Protein AF-A0A966C870-F1 (afdb_monomer)

Radius of gyration: 13.18 Å; Cα contacts (8 Å, |Δi|>4): 41; chains: 1; bounding box: 41×25×34 Å

pLDDT: mean 87.94, std 12.44, range [44.47, 96.5]

Mean predicted aligned error: 5.4 Å

Solvent-accessible surface area (backbone atoms only — not comparable to full-atom values): 4030 Å² total; per-residue (Å²): 141,87,72,98,62,78,57,68,70,57,53,56,50,46,52,53,50,38,51,49,37,36,75,72,47,46,87,49,26,51,57,55,29,47,49,54,30,64,40,79,88,49,53,75,67,54,18,52,49,28,45,48,41,30,58,49,36,65,66,42,46,62,61,51,56,52,52,61,77,75,106

Structure (mmCIF, N/CA/C/O backbone):
data_AF-A0A966C870-F1
#
_entry.id   AF-A0A966C870-F1
#
loop_
_atom_site.group_PDB
_atom_site.id
_atom_site.type_symbol
_atom_site.label_atom_id
_atom_site.label_alt_id
_atom_site.label_comp_id
_atom_site.label_asym_id
_atom_site.label_entity_id
_atom_site.label_seq_id
_atom_site.pdbx_PDB_ins_code
_atom_site.Cartn_x
_atom_site.Cartn_y
_atom_site.Cartn_z
_atom_site.occupancy
_atom_site.B_iso_or_equiv
_atom_site.auth_seq_id
_atom_site.auth_comp_id
_atom_site.auth_asym_id
_atom_site.auth_atom_id
_atom_site.pdbx_PDB_model_num
ATOM 1 N N . MET A 1 1 ? 26.962 3.829 -2.805 1.00 44.47 1 MET A N 1
ATOM 2 C CA . MET A 1 1 ? 26.017 3.581 -1.694 1.00 44.47 1 MET A CA 1
ATOM 3 C C . MET A 1 1 ? 25.264 4.873 -1.427 1.00 44.47 1 MET A C 1
ATOM 5 O O . MET A 1 1 ? 25.882 5.801 -0.935 1.00 44.47 1 MET A O 1
ATOM 9 N N . PHE A 1 2 ? 23.990 4.988 -1.804 1.00 45.81 2 PHE A N 1
ATOM 10 C CA . PHE A 1 2 ? 23.218 6.217 -1.582 1.00 45.81 2 PHE A CA 1
ATOM 11 C C . PHE A 1 2 ? 21.779 5.888 -1.184 1.00 45.81 2 PHE A C 1
ATOM 13 O O . PHE A 1 2 ? 21.101 5.144 -1.890 1.00 45.81 2 PHE A O 1
ATOM 20 N N . GLY A 1 3 ? 2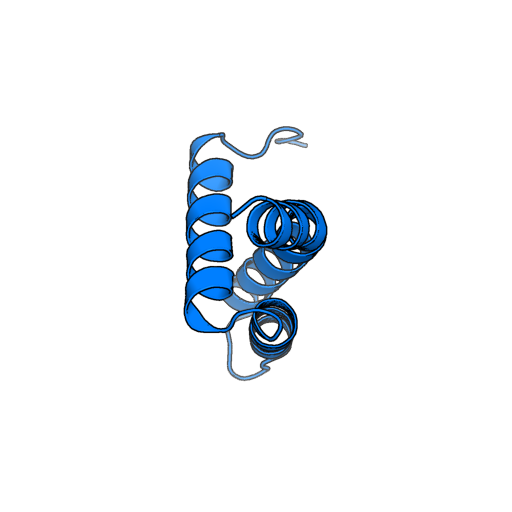1.330 6.481 -0.073 1.00 49.72 3 GLY A N 1
ATOM 21 C CA . GLY A 1 3 ? 19.913 6.631 0.258 1.00 49.72 3 GLY A CA 1
ATOM 22 C C . GLY A 1 3 ? 19.417 5.838 1.467 1.00 49.72 3 GLY A C 1
ATOM 23 O O . GLY A 1 3 ? 18.471 5.071 1.332 1.00 49.72 3 GLY A O 1
ATOM 24 N N . LEU A 1 4 ? 19.996 6.054 2.656 1.00 58.56 4 LEU A N 1
ATOM 25 C CA . LEU A 1 4 ? 19.393 5.614 3.931 1.00 58.56 4 LEU A CA 1
ATOM 26 C C . LEU A 1 4 ? 18.066 6.340 4.251 1.00 58.56 4 LEU A C 1
ATOM 28 O O . LEU A 1 4 ? 17.344 5.927 5.152 1.00 58.56 4 LEU A O 1
ATOM 32 N N . PHE A 1 5 ? 17.711 7.377 3.484 1.00 63.03 5 PHE A N 1
ATOM 33 C CA . PHE A 1 5 ? 16.480 8.143 3.643 1.00 63.03 5 PHE A CA 1
ATOM 34 C C . PHE A 1 5 ? 15.628 8.055 2.373 1.00 63.03 5 PHE A C 1
ATOM 36 O O . PHE A 1 5 ? 16.028 8.508 1.299 1.00 63.03 5 PHE A O 1
ATOM 43 N N . GLU A 1 6 ? 14.442 7.448 2.489 1.00 66.44 6 GLU A N 1
ATOM 44 C CA . GLU A 1 6 ? 13.406 7.566 1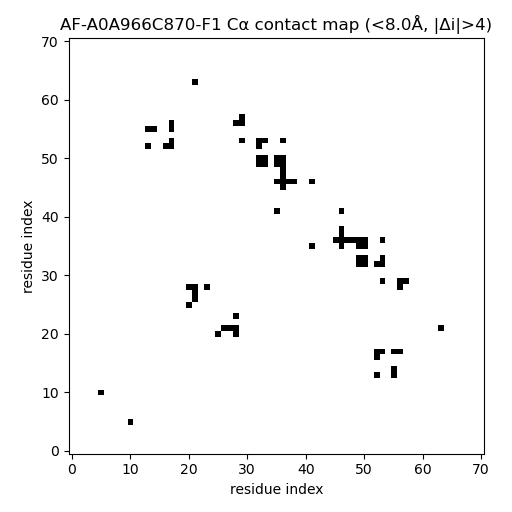.462 1.00 66.44 6 GLU A CA 1
ATOM 45 C C . GLU A 1 6 ? 12.981 9.042 1.382 1.00 66.44 6 GLU A C 1
ATOM 47 O O . GLU A 1 6 ? 12.737 9.650 2.428 1.00 66.44 6 GLU A O 1
ATOM 52 N N . PRO A 1 7 ? 12.890 9.645 0.183 1.00 78.81 7 PRO A N 1
ATOM 53 C CA . PRO A 1 7 ? 12.478 11.036 0.069 1.00 78.81 7 PRO A CA 1
ATOM 54 C C . PRO A 1 7 ? 11.120 11.266 0.739 1.00 78.81 7 PRO A C 1
ATOM 56 O O . PRO A 1 7 ? 10.181 10.498 0.511 1.00 78.81 7 PRO A O 1
ATOM 59 N N . ALA A 1 8 ? 10.994 12.339 1.525 1.00 74.38 8 ALA A N 1
ATOM 60 C CA . ALA A 1 8 ? 9.789 12.612 2.315 1.00 74.38 8 ALA A CA 1
ATOM 61 C C . ALA A 1 8 ? 8.507 12.625 1.459 1.00 74.38 8 ALA A C 1
ATOM 63 O O . ALA A 1 8 ? 7.476 12.093 1.865 1.00 74.38 8 ALA A O 1
ATOM 64 N N . HIS A 1 9 ? 8.593 13.126 0.221 1.00 78.56 9 HIS A N 1
ATOM 65 C CA . HIS A 1 9 ? 7.478 13.131 -0.731 1.00 78.56 9 HIS A CA 1
ATOM 66 C C . HIS A 1 9 ? 6.968 11.722 -1.072 1.00 78.56 9 HIS A C 1
ATOM 68 O O . HIS A 1 9 ? 5.769 11.516 -1.246 1.00 78.56 9 HIS A O 1
ATOM 74 N N . ARG A 1 10 ? 7.868 10.735 -1.158 1.00 83.31 10 ARG A N 1
ATOM 75 C CA . ARG A 1 10 ? 7.514 9.350 -1.473 1.00 83.31 10 ARG A CA 1
ATOM 76 C C . ARG A 1 10 ? 6.844 8.684 -0.283 1.00 83.31 10 ARG A C 1
ATOM 78 O O . ARG A 1 10 ? 5.885 7.945 -0.467 1.00 83.31 10 ARG A O 1
ATOM 85 N N . ARG A 1 11 ? 7.309 8.998 0.929 1.00 85.19 11 ARG A N 1
ATOM 86 C CA . ARG A 1 11 ? 6.674 8.540 2.163 1.00 85.19 11 ARG A CA 1
ATOM 87 C C . ARG A 1 11 ? 5.229 9.027 2.253 1.00 85.19 11 ARG A C 1
ATOM 89 O O . ARG A 1 11 ? 4.346 8.184 2.322 1.00 85.19 11 ARG A O 1
ATOM 96 N N . VAL A 1 12 ? 4.997 10.336 2.142 1.00 88.12 12 VAL A N 1
ATOM 97 C CA . VAL A 1 12 ? 3.645 10.922 2.210 1.00 88.12 12 VAL A CA 1
ATOM 98 C C . VAL A 1 12 ? 2.733 10.364 1.115 1.00 88.12 12 VAL A C 1
ATOM 100 O O . VAL A 1 12 ? 1.566 10.075 1.367 1.00 88.12 12 VAL A O 1
ATOM 103 N N . LYS A 1 13 ? 3.252 10.181 -0.107 1.00 91.06 13 LYS A N 1
ATOM 104 C CA . LYS A 1 13 ? 2.476 9.587 -1.202 1.00 91.06 13 LYS A CA 1
ATOM 105 C C . LYS A 1 13 ? 2.057 8.149 -0.890 1.00 91.06 13 LYS A C 1
ATOM 107 O O . LYS A 1 13 ? 0.886 7.824 -1.050 1.00 91.06 13 LYS A O 1
ATOM 112 N N . ASP A 1 14 ? 2.992 7.322 -0.432 1.00 92.38 14 ASP A N 1
ATOM 113 C CA . ASP A 1 14 ? 2.702 5.931 -0.087 1.00 92.38 14 ASP A CA 1
ATOM 114 C C . ASP A 1 14 ? 1.709 5.838 1.085 1.00 92.38 14 ASP A C 1
ATOM 116 O O . ASP A 1 14 ? 0.832 4.985 1.060 1.00 92.38 14 ASP A O 1
ATOM 120 N N . GLU A 1 15 ? 1.820 6.709 2.095 1.00 91.56 15 GLU A N 1
ATOM 121 C CA . GLU A 1 15 ? 0.886 6.756 3.232 1.00 91.56 15 GLU A CA 1
ATOM 122 C C . GLU A 1 15 ? -0.534 7.120 2.772 1.00 91.56 15 GLU A C 1
ATOM 124 O O . GLU A 1 15 ? -1.495 6.453 3.149 1.00 91.56 15 GLU A O 1
ATOM 129 N N . ARG A 1 16 ? -0.673 8.117 1.885 1.00 93.31 16 ARG A N 1
ATOM 130 C CA . ARG A 1 16 ? -1.968 8.460 1.271 1.00 93.31 16 ARG A CA 1
ATOM 131 C C . ARG A 1 16 ? -2.547 7.302 0.467 1.00 93.31 16 ARG A C 1
ATOM 133 O O . ARG A 1 16 ? -3.749 7.063 0.518 1.00 93.31 16 ARG A O 1
ATOM 140 N N . GLU A 1 17 ? -1.706 6.606 -0.290 1.00 95.50 17 GLU A N 1
ATOM 141 C CA . GLU A 1 17 ? -2.144 5.475 -1.099 1.00 95.50 17 GLU A CA 1
ATOM 142 C C . GLU A 1 17 ? -2.597 4.312 -0.215 1.00 95.50 17 GLU A C 1
ATOM 144 O O . GLU A 1 17 ? -3.693 3.801 -0.408 1.00 95.50 17 GLU A O 1
ATOM 149 N N . VAL A 1 18 ? -1.831 3.952 0.815 1.00 94.94 18 VAL A N 1
ATOM 150 C CA . VAL A 1 18 ? -2.231 2.931 1.796 1.00 94.94 18 VAL A CA 1
ATOM 151 C C . VAL A 1 18 ? -3.553 3.298 2.477 1.00 94.94 18 VAL A C 1
ATOM 153 O O . VAL A 1 18 ? -4.459 2.466 2.510 1.00 94.94 18 VAL A O 1
ATOM 156 N N . GLY A 1 19 ? -3.707 4.545 2.933 1.00 93.88 19 GLY A N 1
ATOM 157 C CA . GLY A 1 19 ? -4.963 5.028 3.512 1.00 93.88 19 GLY A CA 1
ATOM 158 C C . GLY A 1 19 ? -6.146 4.917 2.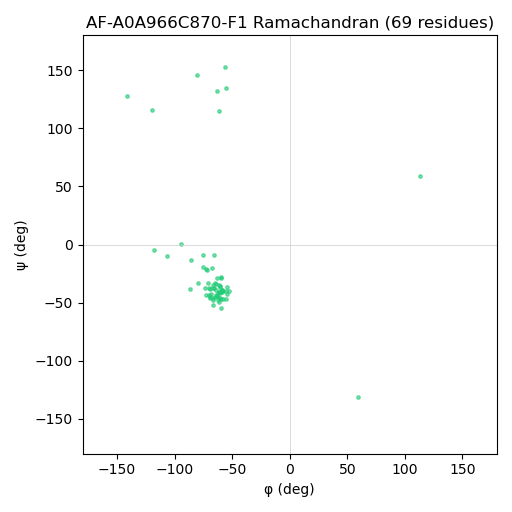546 1.00 93.88 19 GLY A C 1
ATOM 159 O O . GLY A 1 19 ? -7.231 4.503 2.942 1.00 93.88 19 GLY A O 1
ATOM 160 N N . HIS A 1 20 ? -5.941 5.192 1.252 1.00 95.31 20 HIS A N 1
ATOM 161 C CA . HIS A 1 20 ? -6.971 4.971 0.234 1.00 95.31 20 HIS A CA 1
ATOM 162 C C . HIS A 1 20 ? -7.401 3.497 0.144 1.00 95.31 20 HIS A C 1
ATOM 164 O O . HIS A 1 20 ? -8.595 3.227 0.021 1.00 95.31 20 HIS A O 1
ATOM 170 N N . TYR A 1 21 ? -6.466 2.542 0.227 1.00 95.56 21 TYR A N 1
ATOM 171 C CA . TYR A 1 21 ? -6.813 1.116 0.210 1.00 95.56 21 TYR A CA 1
ATOM 172 C C . TYR A 1 21 ? -7.562 0.687 1.469 1.00 95.56 21 TYR A C 1
ATOM 174 O O . TYR A 1 21 ? -8.558 -0.015 1.332 1.00 95.56 21 TYR A O 1
ATOM 182 N N . PHE A 1 22 ? -7.151 1.133 2.658 1.00 94.44 22 PHE A N 1
ATOM 183 C CA . PHE A 1 22 ? -7.904 0.865 3.888 1.00 94.44 22 PHE A CA 1
ATOM 184 C C . PHE A 1 22 ? -9.311 1.468 3.842 1.00 94.44 22 PHE A C 1
ATOM 186 O O . PHE A 1 22 ? -10.275 0.792 4.177 1.00 94.44 22 PHE A O 1
ATOM 193 N N . ASN A 1 23 ? -9.472 2.684 3.317 1.00 92.69 23 ASN A N 1
ATOM 194 C CA . ASN A 1 23 ? -10.800 3.284 3.150 1.00 92.69 23 ASN A CA 1
ATOM 195 C C . ASN A 1 23 ? -11.676 2.528 2.141 1.00 92.69 23 ASN A C 1
ATOM 197 O O . ASN A 1 23 ? -12.894 2.501 2.281 1.00 92.69 23 ASN A O 1
ATOM 201 N N . LYS A 1 24 ? -11.073 1.948 1.096 1.00 95.69 24 LYS A N 1
ATOM 202 C CA . LYS A 1 24 ? -11.808 1.277 0.017 1.00 95.69 24 LYS A CA 1
ATOM 203 C C . LYS A 1 24 ? -12.127 -0.190 0.313 1.00 95.69 24 LYS A C 1
ATOM 205 O O . LYS A 1 24 ? -13.182 -0.662 -0.094 1.00 95.69 24 LYS A O 1
ATOM 210 N N . TYR A 1 25 ? -11.200 -0.907 0.939 1.00 94.38 25 TYR A N 1
ATOM 211 C CA . TYR A 1 25 ? -11.268 -2.359 1.134 1.00 94.38 25 TYR A CA 1
ATOM 212 C C . TYR A 1 25 ? -11.306 -2.766 2.614 1.00 94.38 25 TYR A C 1
ATOM 214 O O . 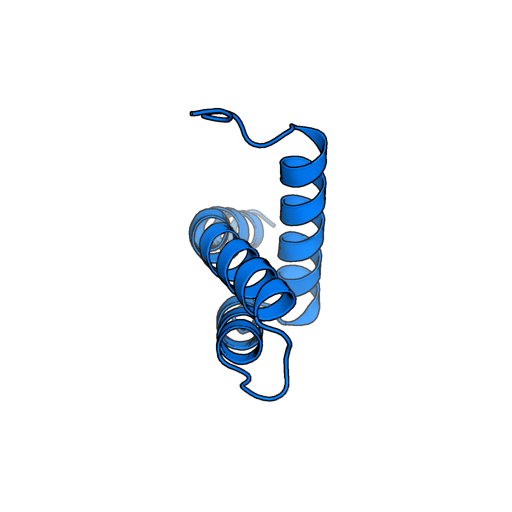TYR A 1 25 ? -11.445 -3.947 2.902 1.00 94.38 25 TYR A O 1
ATOM 222 N N . GLY A 1 26 ? -11.180 -1.825 3.554 1.00 92.31 26 GLY A N 1
ATOM 223 C CA . GLY A 1 26 ? -11.184 -2.122 4.985 1.00 92.31 26 GLY A CA 1
ATOM 224 C C . GLY A 1 26 ? -10.062 -3.083 5.375 1.00 92.31 26 GLY A C 1
ATOM 225 O O . GLY A 1 26 ? -8.910 -2.910 4.970 1.00 92.31 26 GLY A O 1
ATOM 226 N N . GLU A 1 27 ? -10.424 -4.123 6.122 1.00 91.19 27 GLU A N 1
ATOM 227 C CA . GLU A 1 27 ? -9.517 -5.179 6.588 1.00 91.19 27 GLU A CA 1
ATOM 228 C C . GLU A 1 27 ? -8.837 -5.932 5.425 1.00 91.19 27 GLU A C 1
ATOM 230 O O . GLU A 1 27 ? -7.678 -6.340 5.531 1.00 91.19 27 GLU A O 1
ATOM 235 N N . ASP A 1 28 ? -9.489 -6.018 4.258 1.00 93.56 28 ASP A N 1
ATOM 236 C CA . ASP A 1 28 ? -8.947 -6.709 3.081 1.00 93.56 28 ASP A CA 1
ATOM 237 C C . ASP A 1 28 ? -7.847 -5.918 2.357 1.00 93.56 28 ASP A C 1
ATOM 239 O O . ASP A 1 28 ? -7.170 -6.448 1.466 1.00 93.56 28 ASP A O 1
ATOM 243 N N . ALA A 1 29 ? -7.618 -4.652 2.720 1.00 94.31 29 ALA A N 1
ATOM 244 C CA . ALA A 1 29 ? -6.636 -3.787 2.066 1.00 94.31 29 ALA A CA 1
ATOM 245 C C . ALA A 1 29 ? -5.244 -4.432 1.984 1.00 94.31 29 ALA A C 1
ATOM 247 O O . ALA A 1 29 ? -4.567 -4.358 0.952 1.00 94.31 29 ALA A O 1
ATOM 248 N N . LEU A 1 30 ? -4.827 -5.116 3.050 1.00 94.56 30 LEU A N 1
ATOM 249 C CA . LEU A 1 30 ? -3.554 -5.828 3.100 1.00 94.56 30 LEU A CA 1
ATOM 250 C C . LEU A 1 30 ? -3.492 -6.994 2.115 1.00 94.56 30 LEU A C 1
ATOM 252 O O . LEU A 1 30 ? -2.491 -7.133 1.405 1.00 94.56 30 LEU A O 1
ATOM 256 N N . ALA A 1 31 ? -4.547 -7.805 2.049 1.00 95.19 31 ALA A N 1
ATOM 257 C CA . ALA A 1 31 ? -4.631 -8.929 1.126 1.00 95.19 31 ALA A CA 1
ATOM 258 C C . ALA A 1 31 ? -4.580 -8.442 -0.330 1.00 95.19 31 ALA A C 1
ATOM 260 O O . ALA A 1 31 ? -3.783 -8.948 -1.125 1.00 95.19 31 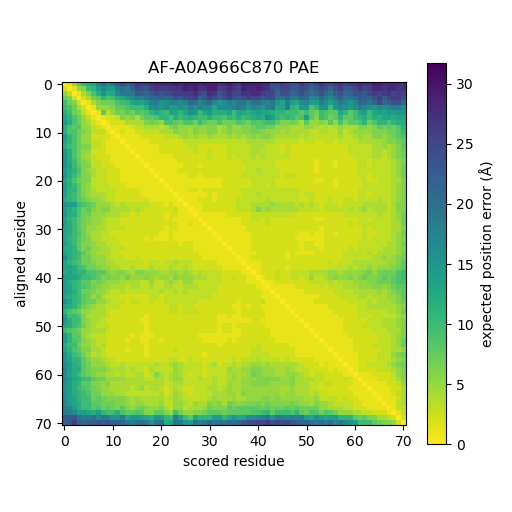ALA A O 1
ATOM 261 N N . VAL A 1 32 ? -5.328 -7.383 -0.657 1.00 96.12 32 VAL A N 1
ATOM 262 C CA . VAL A 1 32 ? -5.341 -6.765 -1.994 1.00 96.12 32 VAL A CA 1
ATOM 263 C C . VAL A 1 32 ? -3.951 -6.259 -2.393 1.00 96.12 32 VAL A C 1
ATOM 265 O O . VAL A 1 32 ? -3.475 -6.527 -3.501 1.00 96.12 32 VAL A O 1
ATOM 268 N N . LEU A 1 33 ? -3.258 -5.550 -1.497 1.00 95.50 33 LEU A N 1
ATOM 269 C CA . LEU A 1 33 ? -1.907 -5.048 -1.769 1.00 95.50 33 LEU A CA 1
ATOM 270 C C . LEU A 1 33 ? -0.890 -6.191 -1.937 1.00 95.50 33 LEU A C 1
ATOM 272 O O . LEU A 1 33 ? -0.006 -6.108 -2.795 1.00 95.50 33 LEU A O 1
ATOM 276 N N . GLN A 1 34 ? -1.012 -7.271 -1.159 1.00 95.50 34 GLN A N 1
ATOM 277 C CA . GLN A 1 34 ? -0.152 -8.454 -1.281 1.00 95.50 34 GLN A CA 1
ATOM 278 C C . GLN A 1 34 ? -0.400 -9.236 -2.574 1.00 95.50 34 GLN A C 1
ATOM 280 O O . GLN A 1 34 ? 0.561 -9.693 -3.204 1.00 95.50 34 GLN A O 1
ATOM 285 N N . GLN A 1 35 ? -1.659 -9.345 -3.000 1.00 96.19 35 GLN A N 1
ATOM 286 C CA . GLN A 1 35 ? -2.025 -9.978 -4.261 1.00 96.19 35 GLN A CA 1
ATOM 287 C C . GLN A 1 35 ? -1.386 -9.228 -5.435 1.00 96.19 35 GLN A C 1
ATOM 289 O O . GLN A 1 35 ? -0.650 -9.828 -6.218 1.00 96.19 35 GLN A O 1
ATOM 294 N N . ARG A 1 36 ? -1.531 -7.896 -5.484 1.00 95.12 36 ARG A N 1
ATOM 295 C CA . ARG A 1 36 ? -0.875 -7.046 -6.498 1.00 95.12 36 ARG A CA 1
ATOM 296 C C . ARG A 1 36 ? 0.651 -7.140 -6.453 1.00 95.12 36 ARG A C 1
ATOM 298 O O . ARG A 1 36 ? 1.316 -7.121 -7.481 1.00 95.12 36 ARG A O 1
ATOM 305 N N . ALA A 1 37 ? 1.245 -7.281 -5.269 1.00 95.75 37 ALA A N 1
ATOM 306 C CA . ALA A 1 37 ? 2.693 -7.467 -5.137 1.00 95.75 37 ALA A CA 1
ATOM 307 C C . ALA A 1 37 ? 3.204 -8.809 -5.698 1.00 95.75 37 ALA A C 1
ATOM 309 O O . ALA A 1 37 ? 4.407 -8.945 -5.965 1.00 95.75 37 ALA A O 1
ATOM 310 N N . SER A 1 38 ? 2.309 -9.784 -5.848 1.00 94.12 38 SER A N 1
ATOM 311 C CA . SER A 1 38 ? 2.603 -11.150 -6.291 1.00 94.12 38 SER A CA 1
ATOM 312 C C . SER A 1 38 ? 2.141 -11.427 -7.724 1.00 94.12 38 SER A C 1
ATOM 314 O O . SER A 1 38 ? 2.542 -12.438 -8.298 1.00 94.12 38 SER A O 1
ATOM 316 N N . ASP A 1 39 ? 1.369 -10.514 -8.310 1.00 96.12 39 ASP A N 1
ATOM 317 C CA . ASP A 1 39 ? 0.857 -10.597 -9.672 1.00 96.12 39 ASP A CA 1
ATO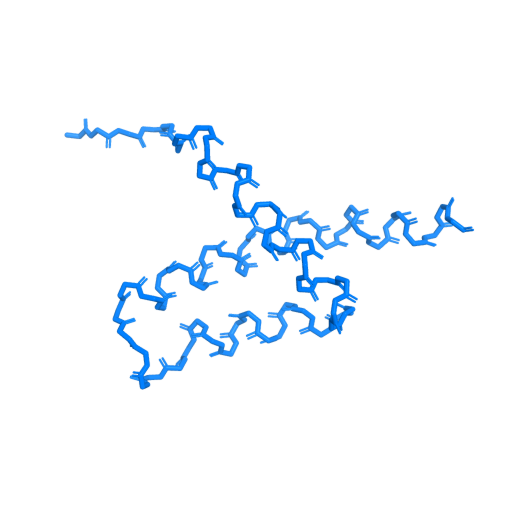M 318 C C . ASP A 1 39 ? 1.998 -10.628 -10.702 1.00 96.12 39 ASP A C 1
ATOM 320 O O . ASP A 1 39 ? 2.782 -9.683 -10.828 1.00 96.12 39 ASP A O 1
ATOM 324 N N . LYS A 1 40 ? 2.119 -11.751 -11.416 1.00 93.81 40 LYS A N 1
ATOM 325 C CA . LYS A 1 40 ? 3.195 -11.998 -12.384 1.00 93.81 40 LYS A CA 1
ATOM 326 C C . LYS A 1 40 ? 3.008 -11.224 -13.686 1.00 93.81 40 LYS A C 1
ATOM 328 O O . LYS A 1 40 ? 4.012 -11.009 -14.363 1.00 93.81 40 LYS A O 1
ATOM 333 N N . GLU A 1 41 ? 1.792 -10.766 -13.971 1.00 96.44 41 GLU A N 1
ATOM 334 C CA . GLU A 1 41 ? 1.483 -9.942 -15.142 1.00 96.44 41 GLU A CA 1
ATOM 335 C C . GLU A 1 41 ? 2.022 -8.514 -14.976 1.00 96.44 41 GLU A C 1
ATOM 337 O O . GLU A 1 41 ? 2.273 -7.802 -15.948 1.00 96.44 41 GLU A O 1
ATOM 342 N N . LEU A 1 42 ? 2.276 -8.090 -13.732 1.00 94.38 42 LEU A N 1
ATOM 343 C CA . LEU A 1 42 ? 2.871 -6.794 -13.444 1.00 94.38 42 LEU A CA 1
ATOM 344 C C . LEU A 1 42 ? 4.389 -6.783 -13.622 1.00 94.38 42 LEU A C 1
ATOM 346 O O . LEU A 1 42 ? 5.134 -7.704 -13.247 1.00 94.38 42 LEU A O 1
ATOM 350 N N . SER A 1 43 ? 4.878 -5.627 -14.077 1.00 95.81 43 SER A N 1
ATOM 351 C CA . SER A 1 43 ? 6.307 -5.369 -14.182 1.00 95.81 43 SER A CA 1
ATOM 352 C C . SER A 1 43 ? 7.008 -5.560 -12.829 1.00 95.81 43 SER A C 1
ATOM 354 O O . SER A 1 43 ? 6.445 -5.364 -11.745 1.00 95.81 43 SER A O 1
ATOM 356 N N . ALA A 1 44 ? 8.296 -5.907 -12.861 1.00 94.44 44 ALA A N 1
ATOM 357 C CA . ALA A 1 44 ? 9.083 -6.040 -11.636 1.00 94.44 44 ALA A CA 1
ATOM 358 C C . ALA A 1 44 ? 9.148 -4.727 -10.828 1.00 94.44 44 ALA A C 1
ATOM 360 O O . ALA A 1 44 ? 9.308 -4.766 -9.604 1.00 94.44 44 ALA A O 1
ATOM 361 N N . ARG A 1 45 ? 9.035 -3.568 -11.493 1.00 93.94 45 ARG A N 1
ATOM 362 C CA . ARG A 1 45 ? 8.994 -2.250 -10.846 1.00 93.94 45 ARG A CA 1
ATOM 363 C C . ARG A 1 45 ? 7.696 -2.070 -10.065 1.00 93.94 45 ARG A C 1
ATOM 365 O O . ARG A 1 45 ? 7.755 -1.681 -8.898 1.00 93.94 45 ARG A O 1
ATOM 372 N N . ASP A 1 46 ? 6.568 -2.416 -10.670 1.00 93.38 46 ASP A N 1
ATOM 373 C CA . ASP A 1 46 ? 5.250 -2.258 -10.052 1.00 93.38 46 ASP A CA 1
ATOM 374 C C . ASP A 1 46 ? 5.072 -3.240 -8.903 1.00 93.38 46 ASP A C 1
ATOM 376 O O . ASP A 1 46 ? 4.715 -2.835 -7.799 1.00 93.38 46 ASP A O 1
ATOM 380 N N . ARG A 1 47 ? 5.483 -4.502 -9.073 1.00 96.19 47 ARG A N 1
ATOM 381 C CA . ARG A 1 47 ? 5.514 -5.467 -7.963 1.00 96.19 47 ARG A CA 1
ATOM 382 C C . ARG A 1 47 ? 6.341 -4.981 -6.773 1.00 96.19 47 ARG A C 1
ATOM 384 O O . ARG A 1 47 ? 5.947 -5.176 -5.624 1.00 96.19 47 ARG A O 1
ATOM 391 N N . ARG A 1 48 ? 7.489 -4.328 -7.005 1.00 95.12 48 ARG A N 1
ATOM 392 C CA . ARG A 1 48 ? 8.291 -3.727 -5.918 1.00 95.12 48 ARG A CA 1
ATOM 393 C C . ARG A 1 48 ? 7.575 -2.554 -5.254 1.00 95.12 48 ARG A C 1
ATOM 395 O O . ARG A 1 48 ? 7.759 -2.351 -4.055 1.00 95.12 48 ARG A O 1
ATOM 402 N N . HIS A 1 49 ? 6.814 -1.768 -6.009 1.00 95.00 49 HIS A N 1
ATOM 403 C CA . HIS A 1 49 ? 5.9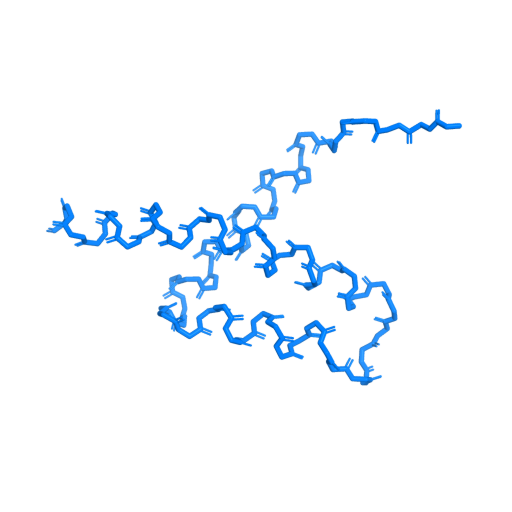89 -0.699 -5.457 1.00 95.00 49 HIS A CA 1
ATOM 404 C C . HIS A 1 49 ? 4.858 -1.270 -4.592 1.00 95.00 49 HIS A C 1
ATOM 406 O O . HIS A 1 49 ? 4.814 -0.949 -3.408 1.00 95.00 49 HIS A O 1
ATOM 412 N N . TRP A 1 50 ? 4.068 -2.220 -5.098 1.00 96.50 50 TRP A N 1
ATOM 413 C CA . TRP A 1 50 ? 3.012 -2.885 -4.325 1.00 96.50 50 TRP A CA 1
ATOM 414 C C . TRP A 1 50 ? 3.545 -3.590 -3.078 1.00 96.50 50 TRP A C 1
ATOM 416 O O . TRP A 1 50 ? 2.982 -3.454 -1.996 1.00 96.50 50 TRP A O 1
ATOM 426 N N . ARG A 1 51 ? 4.702 -4.258 -3.171 1.00 95.25 51 ARG A N 1
ATOM 427 C CA . ARG A 1 51 ? 5.356 -4.876 -2.005 1.00 95.25 51 ARG A CA 1
ATOM 428 C C . ARG A 1 51 ? 5.739 -3.851 -0.937 1.00 95.25 51 ARG A C 1
ATOM 430 O O . ARG A 1 51 ? 5.706 -4.162 0.251 1.00 95.25 51 ARG A O 1
ATOM 437 N N . ARG A 1 52 ? 6.133 -2.641 -1.340 1.00 94.75 52 ARG A N 1
ATOM 438 C CA . ARG A 1 52 ? 6.435 -1.541 -0.414 1.00 94.75 52 ARG A CA 1
ATOM 439 C C . ARG A 1 52 ? 5.164 -1.043 0.267 1.00 94.75 52 ARG A C 1
ATOM 441 O O . ARG A 1 52 ? 5.181 -0.899 1.485 1.00 94.75 52 ARG A O 1
ATOM 448 N N . LEU A 1 53 ? 4.086 -0.844 -0.493 1.00 95.75 53 LEU A N 1
ATOM 449 C CA . LEU A 1 53 ? 2.787 -0.442 0.051 1.00 95.75 53 LEU A CA 1
ATOM 450 C C . LEU A 1 53 ? 2.249 -1.490 1.027 1.00 95.75 53 LEU A C 1
ATOM 452 O O . LEU A 1 53 ? 1.918 -1.135 2.146 1.00 95.75 53 LEU A O 1
ATOM 456 N N . ALA A 1 54 ? 2.289 -2.780 0.682 1.00 95.25 54 ALA A N 1
ATOM 457 C CA . ALA A 1 54 ? 1.873 -3.865 1.575 1.00 95.25 54 ALA A CA 1
ATOM 458 C C . ALA A 1 54 ? 2.661 -3.878 2.901 1.00 95.25 54 ALA A C 1
ATOM 460 O O . ALA A 1 54 ? 2.096 -4.082 3.973 1.00 95.25 54 ALA A O 1
ATOM 461 N N . ARG A 1 55 ? 3.976 -3.613 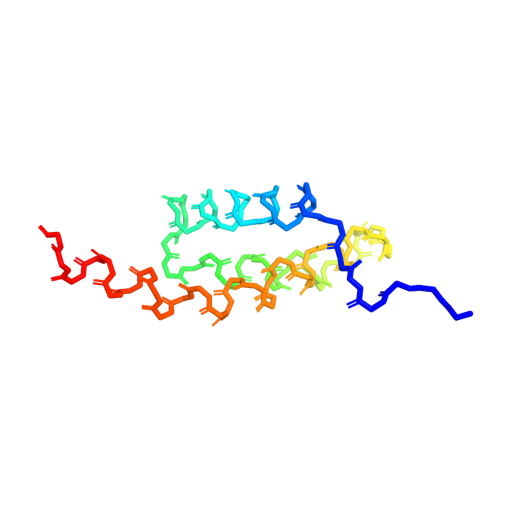2.856 1.00 93.81 55 ARG A N 1
ATOM 462 C CA . ARG A 1 55 ? 4.805 -3.498 4.070 1.00 93.81 55 ARG A CA 1
ATOM 463 C C . ARG A 1 55 ? 4.429 -2.292 4.930 1.00 93.81 55 ARG A C 1
ATOM 465 O O . ARG A 1 55 ? 4.507 -2.393 6.149 1.00 93.81 55 ARG A O 1
ATOM 472 N N . LYS A 1 56 ? 4.071 -1.163 4.311 1.00 93.12 56 LYS A N 1
ATOM 473 C CA . LYS A 1 56 ? 3.620 0.043 5.021 1.00 93.12 56 LYS A CA 1
ATOM 474 C C . LYS A 1 56 ? 2.219 -0.146 5.597 1.00 93.12 56 LYS A C 1
ATOM 476 O O . LYS A 1 56 ? 2.030 0.134 6.772 1.00 93.12 56 LYS A O 1
ATOM 481 N N . ALA A 1 57 ? 1.307 -0.731 4.825 1.00 93.88 57 ALA A N 1
ATOM 482 C CA . ALA A 1 57 ? -0.030 -1.103 5.267 1.00 93.88 57 ALA A CA 1
ATOM 483 C C . ALA A 1 57 ? 0.011 -1.984 6.514 1.00 93.88 57 ALA A C 1
ATOM 485 O O . ALA A 1 57 ? -0.680 -1.694 7.473 1.00 93.88 57 ALA A O 1
ATOM 486 N N . ARG A 1 58 ? 0.919 -2.966 6.577 1.00 92.44 58 ARG A N 1
ATOM 487 C CA . ARG A 1 58 ? 1.074 -3.815 7.769 1.00 92.44 58 ARG A CA 1
ATOM 488 C C . ARG A 1 58 ? 1.510 -3.055 9.023 1.00 92.44 58 ARG A C 1
ATOM 490 O O . ARG A 1 58 ? 1.218 -3.484 10.127 1.00 92.44 58 ARG A O 1
ATOM 497 N N . ARG A 1 59 ? 2.251 -1.955 8.867 1.00 89.44 59 ARG A N 1
ATOM 498 C CA . ARG A 1 59 ? 2.632 -1.096 10.000 1.00 89.44 59 ARG A CA 1
ATOM 499 C C . ARG A 1 59 ? 1.493 -0.167 10.415 1.00 89.44 59 ARG A C 1
ATOM 501 O O . ARG A 1 59 ? 1.382 0.131 11.591 1.00 89.44 59 ARG A O 1
ATOM 508 N N . GLN A 1 60 ? 0.680 0.268 9.454 1.00 89.06 60 GLN A N 1
ATOM 509 C CA . GLN A 1 60 ? -0.460 1.161 9.675 1.00 89.06 60 GLN A CA 1
ATOM 510 C C . GLN A 1 60 ? -1.747 0.430 10.058 1.00 89.06 60 GLN A C 1
ATOM 512 O O . GLN A 1 60 ? -2.681 1.069 10.513 1.00 89.06 60 GLN A O 1
ATOM 517 N N . GLU A 1 61 ? -1.811 -0.890 9.892 1.00 89.75 61 GLU A N 1
ATOM 518 C CA . GLU A 1 61 ? -2.985 -1.708 10.209 1.00 89.75 61 GLU A CA 1
ATOM 519 C C . GLU A 1 61 ? -3.433 -1.517 11.660 1.00 89.75 61 GLU A C 1
ATOM 521 O O . GLU A 1 61 ? -4.607 -1.261 11.901 1.00 89.75 61 GLU A O 1
ATOM 526 N N . SER A 1 62 ? -2.503 -1.559 12.620 1.00 86.62 62 SER A N 1
ATOM 527 C CA . SER A 1 62 ? -2.830 -1.323 14.030 1.00 86.62 62 SER A CA 1
ATOM 528 C C . SER A 1 62 ? -3.333 0.099 14.275 1.00 86.62 62 SER A C 1
ATOM 530 O O . SER A 1 62 ? -4.333 0.278 14.957 1.00 86.62 62 SER A O 1
ATOM 532 N N . GLU A 1 63 ? -2.684 1.102 13.673 1.00 87.38 63 GLU A N 1
ATOM 533 C CA . GLU A 1 63 ? -3.086 2.512 13.790 1.00 87.38 63 GLU A CA 1
ATOM 534 C C . GLU A 1 63 ? -4.491 2.739 13.213 1.00 87.38 63 GLU A C 1
ATOM 536 O O . GLU A 1 63 ? -5.315 3.435 13.805 1.00 87.38 63 GLU A O 1
ATOM 541 N N . TRP A 1 64 ? -4.788 2.112 12.073 1.00 88.75 64 TRP A N 1
ATOM 542 C CA . TRP A 1 64 ? -6.095 2.171 11.435 1.00 88.75 64 TRP A CA 1
ATOM 543 C C . TRP A 1 64 ? -7.167 1.468 12.277 1.00 88.75 64 TRP A C 1
ATOM 545 O O . TRP A 1 64 ? -8.208 2.066 12.549 1.00 88.75 64 TRP A O 1
ATOM 555 N N . LEU A 1 65 ? -6.905 0.252 12.764 1.00 85.75 65 LEU A N 1
ATOM 556 C CA . LEU A 1 65 ? -7.825 -0.472 13.648 1.00 85.75 65 LEU A CA 1
ATOM 557 C C . LEU A 1 65 ? -8.119 0.306 14.937 1.00 85.75 65 LEU A C 1
ATOM 559 O O . LEU A 1 65 ? -9.256 0.323 15.404 1.00 85.75 65 LEU A O 1
ATOM 563 N N . ASP A 1 66 ? -7.119 0.968 15.513 1.00 88.12 66 ASP A N 1
ATOM 564 C CA . ASP A 1 66 ? -7.311 1.784 16.711 1.00 88.12 66 ASP A CA 1
ATOM 565 C C . ASP A 1 66 ? -8.098 3.071 16.413 1.00 88.12 66 ASP A C 1
ATOM 567 O O . ASP A 1 66 ? -8.919 3.493 17.232 1.00 88.12 66 ASP A O 1
ATOM 571 N N . SER A 1 67 ? -7.942 3.649 15.214 1.00 85.69 67 SER A N 1
ATOM 572 C CA . SER A 1 67 ? -8.762 4.784 14.766 1.00 85.69 67 SER A CA 1
ATOM 573 C C . SER A 1 67 ? -10.248 4.430 14.621 1.00 85.69 67 SER A C 1
ATOM 575 O O . SER A 1 67 ? -11.104 5.255 14.942 1.00 85.69 67 SER A O 1
ATOM 577 N N . LEU A 1 68 ? -10.560 3.190 14.223 1.00 8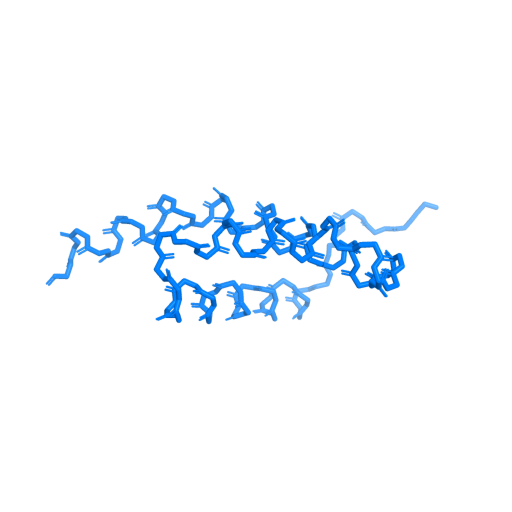3.75 68 LEU A N 1
ATOM 578 C CA . LEU A 1 68 ? -11.935 2.691 14.132 1.00 83.75 68 LEU A CA 1
ATOM 579 C C . LEU A 1 68 ? -12.584 2.491 15.502 1.00 83.75 68 LEU A C 1
ATOM 581 O O . LEU A 1 68 ? -13.767 2.756 15.650 1.00 83.75 68 LEU A O 1
ATOM 585 N N . LYS A 1 69 ? -11.825 2.034 16.505 1.00 81.88 69 LYS A N 1
ATOM 586 C CA . LYS A 1 69 ? -12.336 1.860 17.881 1.00 81.88 69 LYS A CA 1
ATOM 587 C C . LYS A 1 69 ? -12.577 3.186 18.600 1.00 81.88 69 LYS A C 1
ATOM 589 O O . LYS A 1 69 ? -13.286 3.215 19.601 1.00 81.88 69 LYS A O 1
ATOM 594 N N . SER A 1 70 ? -11.916 4.244 18.138 1.00 70.69 70 SER A N 1
ATOM 595 C CA . SER A 1 70 ? -11.967 5.580 18.737 1.00 70.69 70 SER A CA 1
ATOM 596 C C . SER A 1 70 ? -13.012 6.494 18.081 1.00 70.69 70 SER A C 1
ATOM 598 O O . SER A 1 70 ? -13.114 7.655 18.475 1.00 70.69 70 SER A O 1
ATOM 600 N N . SER A 1 71 ? -13.744 5.990 17.079 1.00 54.69 71 SER A N 1
ATOM 601 C CA . SER A 1 71 ? -14.825 6.681 16.357 1.00 54.69 71 SER A CA 1
ATOM 602 C C . SER A 1 71 ? -16.186 6.121 16.757 1.00 54.69 71 SER A C 1
ATOM 604 O O . SER A 1 71 ? -17.143 6.923 16.810 1.00 54.69 71 SER A O 1
#

Foldseek 3Di:
DDPPDDPPVVVVVLVVVLVVLCVVPNPCSLVVLVCQLVDPVDDPVRNVVSVVSSVVNVVCVVVVVVVVVVD

Nearest PDB structures (foldseek):
  5vtl-assembly1_A  TM=4.459E-01  e=7.328E+00  Trypanosoma brucei

Sequence (71 aa):
MFGLFEPAHRRVKDEREVGHYFNKYGEDALAVLQQRASDKELSARDRRHWRRLARKARRQESEWLDSLKSS

Secondary structure (DSSP, 8-state):
---SS--HHHHHHHHHHHHHHHHHHGGGHHHHHHHHHH-TTS-HHHHHHHHHHHHHHHHHHHHHHHHHHT-